Protein AF-A0A938CJQ9-F1 (afdb_monomer_lite)

pLDDT: mean 76.77, std 12.71, range [44.72, 97.25]

Secondary structure (DSSP, 8-state):
-HHHHHHHHHHHHHHHHHHHHHTT--PPP-------S-----PPPPTT--------------------HHHHHHHHHHHHHHHHHHHHHHHHHHHHHHHHHHHHHHHHHHS--SSHHHHHHHHHHHHHHTHHHHHHHIIIIISS-PPP------TTSPPPPP---

Radius of gyration: 36.02 Å; chains: 1; bounding box: 84×60×94 Å

Structure (mmCIF, N/CA/C/O backbone):
data_AF-A0A938CJQ9-F1
#
_entry.id   AF-A0A938CJQ9-F1
#
loop_
_atom_site.group_PDB
_atom_site.id
_atom_site.type_symbol
_atom_site.label_atom_id
_atom_site.label_alt_id
_atom_site.label_comp_id
_atom_site.label_asym_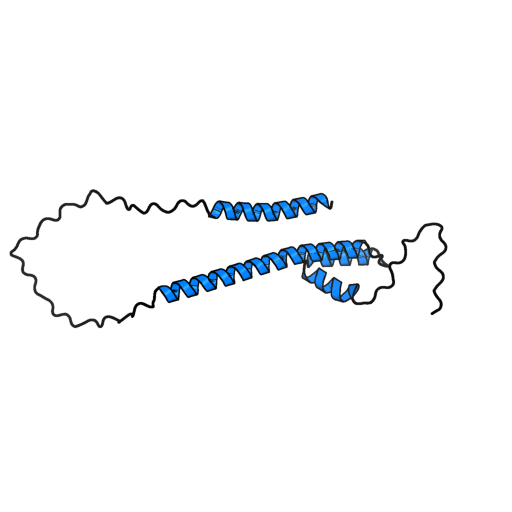id
_atom_site.label_entity_id
_atom_site.label_seq_id
_atom_site.pdbx_PDB_ins_code
_atom_site.Cartn_x
_atom_site.Cartn_y
_atom_site.Cartn_z
_atom_site.occupancy
_atom_site.B_iso_or_equiv
_atom_site.auth_seq_id
_atom_site.auth_comp_id
_atom_site.auth_asym_id
_atom_site.auth_atom_id
_atom_site.pdbx_PDB_model_num
ATOM 1 N N . MET A 1 1 ? -22.699 5.634 6.816 1.00 50.31 1 MET A N 1
ATOM 2 C CA . MET A 1 1 ? -21.242 5.925 6.745 1.00 50.31 1 MET A CA 1
ATOM 3 C C . MET A 1 1 ? -20.471 5.010 5.791 1.00 50.31 1 MET A C 1
ATOM 5 O O . MET A 1 1 ? -19.712 5.545 4.997 1.00 50.31 1 MET A O 1
ATOM 9 N N . ARG A 1 2 ? -20.685 3.683 5.780 1.00 44.72 2 ARG A N 1
ATOM 10 C CA . ARG A 1 2 ? -19.959 2.729 4.902 1.00 44.72 2 ARG A CA 1
ATOM 11 C C . ARG A 1 2 ? -19.982 3.081 3.404 1.00 44.72 2 ARG A C 1
ATOM 13 O O . ARG A 1 2 ? -18.953 3.041 2.748 1.00 44.72 2 ARG A O 1
ATOM 20 N N . GLN A 1 3 ? -21.125 3.542 2.898 1.00 55.69 3 GLN A N 1
ATOM 21 C CA . GLN A 1 3 ? -21.289 3.933 1.493 1.00 55.69 3 GLN A CA 1
ATOM 22 C C . GLN A 1 3 ? -20.440 5.153 1.091 1.00 55.69 3 GLN A C 1
ATOM 24 O O . GLN A 1 3 ? -19.931 5.212 -0.022 1.00 55.69 3 GLN A O 1
ATOM 29 N N . ARG A 1 4 ? -20.224 6.104 2.013 1.00 59.97 4 ARG A N 1
ATOM 30 C CA . ARG A 1 4 ? -19.395 7.295 1.758 1.00 59.97 4 ARG A CA 1
ATOM 31 C C . ARG A 1 4 ? -17.908 6.945 1.692 1.00 59.97 4 ARG A C 1
ATOM 33 O O . ARG A 1 4 ? -17.185 7.539 0.906 1.00 59.97 4 ARG A O 1
ATOM 40 N N . VAL A 1 5 ? -17.477 5.945 2.465 1.00 61.59 5 VAL A N 1
ATOM 41 C CA . VAL A 1 5 ? -16.093 5.447 2.453 1.00 61.59 5 VAL A CA 1
ATOM 42 C C . VAL A 1 5 ? -15.799 4.684 1.158 1.00 61.59 5 VAL A C 1
ATOM 44 O O . VAL A 1 5 ? -14.761 4.916 0.544 1.00 61.59 5 VAL A O 1
ATOM 47 N N . CYS A 1 6 ? -16.733 3.853 0.680 1.00 63.66 6 CYS A N 1
ATOM 48 C CA . CYS A 1 6 ? -16.592 3.174 -0.613 1.00 63.66 6 CYS A CA 1
ATOM 49 C C . CYS A 1 6 ? -16.570 4.155 -1.794 1.00 63.66 6 CYS A C 1
ATOM 51 O O . CYS A 1 6 ? -15.758 3.987 -2.698 1.00 63.66 6 CYS A O 1
ATOM 53 N N . LEU A 1 7 ? -17.404 5.201 -1.771 1.00 72.38 7 LEU A N 1
ATOM 54 C CA . LEU A 1 7 ? -17.410 6.228 -2.818 1.00 72.38 7 LEU A CA 1
ATOM 55 C C . LEU A 1 7 ? -16.106 7.031 -2.854 1.00 72.38 7 LEU A C 1
ATOM 57 O O . LEU A 1 7 ? -15.599 7.296 -3.937 1.00 72.38 7 LEU A O 1
ATOM 61 N N . PHE A 1 8 ? -15.528 7.365 -1.696 1.00 74.38 8 PHE A N 1
ATOM 62 C CA . PHE A 1 8 ? -14.239 8.060 -1.634 1.00 74.38 8 PHE A CA 1
ATOM 63 C C . PHE A 1 8 ? -13.077 7.196 -2.134 1.00 74.38 8 PHE A C 1
ATOM 65 O O . PHE A 1 8 ? -12.229 7.682 -2.879 1.00 74.38 8 PHE A O 1
ATOM 72 N N . ALA A 1 9 ? -13.049 5.912 -1.764 1.00 68.75 9 ALA A N 1
ATOM 73 C CA . ALA A 1 9 ? -12.037 4.982 -2.258 1.00 68.75 9 ALA A CA 1
ATOM 74 C C . ALA A 1 9 ? -12.154 4.777 -3.779 1.00 68.75 9 ALA A C 1
ATOM 76 O O . ALA A 1 9 ? -11.148 4.825 -4.482 1.00 68.75 9 ALA A O 1
ATOM 77 N N . ALA A 1 10 ? -13.379 4.630 -4.296 1.00 73.12 10 ALA A N 1
ATOM 78 C CA . ALA A 1 10 ? -13.628 4.525 -5.730 1.00 73.12 10 ALA A CA 1
ATOM 79 C C . ALA A 1 10 ? -13.231 5.809 -6.480 1.00 73.12 10 ALA A C 1
ATOM 81 O O . ALA A 1 10 ? -12.593 5.719 -7.524 1.00 73.12 10 ALA A O 1
ATOM 82 N N . LEU A 1 11 ? -13.529 6.992 -5.929 1.00 79.00 11 LEU A N 1
ATOM 83 C CA . LEU A 1 11 ? -13.137 8.284 -6.506 1.00 79.00 11 LEU A CA 1
ATOM 84 C C . LEU A 1 11 ? -11.619 8.460 -6.583 1.00 79.00 11 LEU A C 1
ATOM 86 O O . LEU A 1 11 ? -11.124 8.956 -7.588 1.00 79.00 11 LEU A O 1
ATOM 90 N N . LEU A 1 12 ? -10.877 8.031 -5.559 1.00 75.94 12 LEU A N 1
ATOM 91 C CA . LEU A 1 12 ? -9.413 8.112 -5.564 1.00 75.94 12 LEU A CA 1
ATOM 92 C C . LEU A 1 12 ? -8.785 7.168 -6.595 1.00 75.94 12 LEU A C 1
ATOM 94 O O . LEU A 1 12 ? -7.854 7.563 -7.295 1.00 75.94 12 LEU A O 1
ATOM 98 N N . VAL A 1 13 ? -9.321 5.952 -6.736 1.00 75.31 13 VAL A N 1
ATOM 99 C CA . VAL A 1 13 ? -8.888 5.009 -7.780 1.00 75.31 13 VAL A CA 1
ATOM 100 C C . VAL A 1 13 ? -9.208 5.565 -9.171 1.00 75.31 13 VAL A C 1
ATOM 102 O O . VAL A 1 13 ? -8.357 5.537 -10.056 1.00 75.31 13 VAL A O 1
ATOM 105 N N . TRP A 1 14 ? -10.399 6.137 -9.358 1.00 81.88 14 TRP A N 1
ATOM 106 C CA . TRP A 1 14 ? -10.821 6.688 -10.647 1.00 81.88 14 TRP A CA 1
ATOM 107 C C . TRP A 1 14 ? -10.039 7.955 -11.032 1.00 81.88 14 TRP A C 1
ATOM 109 O O . TRP A 1 14 ? -9.642 8.105 -12.185 1.00 81.88 14 TRP A O 1
ATOM 119 N N . ALA A 1 15 ? -9.727 8.826 -10.066 1.00 71.75 15 ALA A N 1
ATOM 120 C CA . ALA A 1 15 ? -8.888 10.005 -10.284 1.00 71.75 15 ALA A CA 1
ATOM 121 C C . ALA A 1 15 ? -7.454 9.629 -10.698 1.00 71.75 15 ALA A C 1
ATOM 123 O O . ALA A 1 15 ? -6.890 10.259 -11.592 1.00 71.75 15 ALA A O 1
ATOM 124 N N . GLY A 1 16 ? -6.883 8.568 -10.112 1.00 64.12 16 GLY A N 1
ATOM 125 C CA . GLY A 1 16 ? -5.571 8.050 -10.518 1.00 64.12 16 GLY A CA 1
ATOM 126 C C . GLY A 1 16 ? -5.548 7.521 -11.958 1.00 64.12 16 GLY A C 1
ATOM 127 O O . GLY A 1 16 ? -4.586 7.754 -12.692 1.00 64.12 16 GLY A O 1
ATOM 128 N N . VAL A 1 17 ? -6.632 6.870 -12.394 1.00 72.94 17 VAL A N 1
ATOM 129 C CA . VAL A 1 17 ? -6.786 6.383 -13.778 1.00 72.94 17 VAL A CA 1
ATOM 130 C C . VAL A 1 17 ? -6.965 7.544 -14.764 1.00 72.94 17 VAL A C 1
ATOM 132 O O . VAL A 1 17 ? -6.334 7.545 -15.821 1.00 72.94 17 VAL A O 1
ATOM 135 N N . ALA A 1 18 ? -7.757 8.561 -14.414 1.00 66.81 18 ALA A N 1
ATOM 136 C CA . ALA A 1 18 ? -7.997 9.719 -15.279 1.00 66.81 18 ALA A CA 1
ATOM 137 C C . ALA A 1 18 ? -6.721 10.545 -15.532 1.00 66.81 18 ALA A C 1
ATOM 139 O O . ALA A 1 18 ? -6.476 10.977 -16.658 1.00 66.81 18 ALA A O 1
ATOM 140 N N . VAL A 1 19 ? -5.868 10.705 -14.513 1.00 71.56 19 VAL A N 1
ATOM 141 C CA . VAL A 1 19 ? -4.571 11.390 -14.657 1.00 71.56 19 VAL A CA 1
ATOM 142 C C . VAL A 1 19 ? -3.617 10.604 -15.562 1.00 71.56 19 VAL A C 1
ATOM 144 O O . VAL A 1 19 ? -2.922 11.209 -16.375 1.00 71.56 19 VAL A O 1
ATOM 147 N N . SER A 1 20 ? -3.618 9.267 -15.491 1.00 68.00 20 SER A N 1
ATOM 148 C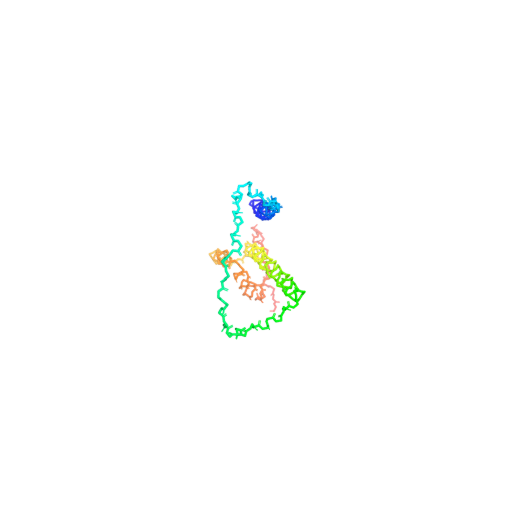 CA . SER A 1 20 ? -2.817 8.446 -16.412 1.00 68.00 20 SER A CA 1
ATOM 149 C C . SER A 1 20 ? -3.300 8.553 -17.856 1.00 68.00 20 SER A C 1
ATOM 151 O O . SER A 1 20 ? -2.473 8.597 -18.757 1.00 68.00 20 SER A O 1
ATOM 153 N N . ALA A 1 21 ? -4.611 8.637 -18.099 1.00 66.94 21 ALA A N 1
ATOM 154 C CA . ALA A 1 21 ? -5.152 8.770 -19.453 1.00 66.94 21 ALA A CA 1
ATOM 155 C C . ALA A 1 21 ? -4.767 10.106 -20.118 1.00 66.94 21 ALA A C 1
ATOM 157 O O . ALA A 1 21 ? -4.470 10.131 -21.310 1.00 66.94 21 ALA A O 1
ATOM 158 N N . ALA A 1 22 ? -4.696 11.196 -19.346 1.00 65.38 22 ALA A N 1
ATOM 159 C CA . ALA A 1 22 ? -4.286 12.509 -19.849 1.00 65.38 22 ALA A CA 1
ATOM 160 C C . ALA A 1 22 ? -2.794 12.583 -20.234 1.00 65.38 22 ALA A C 1
ATOM 162 O O . ALA A 1 22 ? -2.403 13.435 -21.028 1.00 65.38 22 ALA A O 1
ATOM 163 N N . ALA A 1 23 ? -1.954 11.684 -19.710 1.00 64.44 23 ALA A N 1
ATOM 164 C CA . ALA A 1 23 ? -0.531 11.644 -20.044 1.00 64.44 23 ALA A CA 1
ATOM 165 C C . ALA A 1 23 ? -0.249 11.060 -21.445 1.00 64.44 23 ALA A C 1
ATO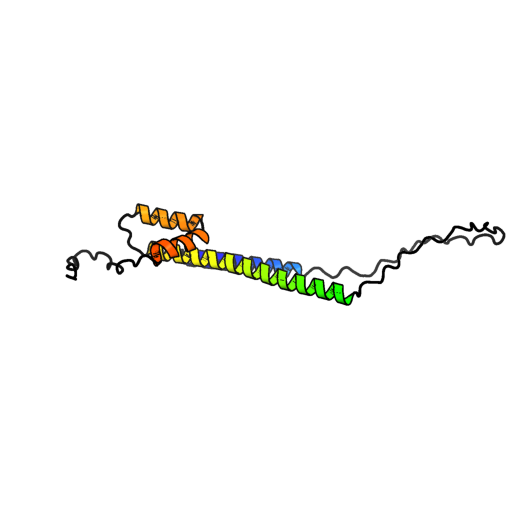M 167 O O . ALA A 1 23 ? 0.825 11.294 -21.992 1.00 64.44 23 ALA A O 1
ATOM 168 N N . TRP A 1 24 ? -1.204 10.342 -22.051 1.00 67.88 24 TRP A N 1
ATOM 169 C CA . TRP A 1 24 ? -1.035 9.707 -23.368 1.00 67.88 24 TRP A CA 1
ATOM 170 C C . TRP A 1 24 ? -1.537 10.550 -24.546 1.00 67.88 24 TRP A C 1
ATOM 172 O O . TRP A 1 24 ? -1.387 10.136 -25.691 1.00 67.88 24 TRP A O 1
ATOM 182 N N . THR A 1 25 ? -2.114 11.729 -24.300 1.00 73.88 25 THR A N 1
ATOM 183 C CA . THR A 1 25 ? -2.607 12.621 -25.365 1.00 73.88 25 THR A CA 1
ATOM 184 C C . THR A 1 25 ? -1.590 13.673 -25.801 1.00 73.88 25 THR A C 1
ATOM 186 O O . THR A 1 25 ? -1.970 14.632 -26.467 1.00 73.88 25 THR A O 1
ATOM 189 N N . GLN A 1 26 ? -0.308 13.543 -25.440 1.00 68.50 26 GLN A N 1
ATOM 190 C CA . GLN A 1 26 ? 0.712 14.377 -26.075 1.00 68.50 26 GLN A CA 1
ATOM 191 C C . GLN A 1 26 ? 0.842 13.960 -27.539 1.00 68.50 26 GLN A C 1
ATOM 193 O O . GLN A 1 26 ? 1.327 12.870 -27.843 1.00 68.50 26 GLN A O 1
ATOM 198 N N . GLU A 1 27 ? 0.375 14.828 -28.439 1.00 73.25 27 GLU A N 1
ATOM 199 C CA . GLU A 1 27 ? 0.630 14.683 -29.866 1.00 73.25 27 GLU A CA 1
ATOM 200 C C . GLU A 1 27 ? 2.145 14.583 -30.096 1.00 73.25 27 GLU A C 1
ATOM 202 O O . GLU A 1 27 ? 2.915 15.328 -29.474 1.00 73.25 27 GLU A O 1
ATOM 207 N N . PRO A 1 28 ? 2.595 13.643 -30.944 1.00 78.81 28 PRO A N 1
ATOM 208 C CA . PRO A 1 28 ? 4.008 13.495 -31.241 1.00 78.81 28 PRO A CA 1
ATOM 209 C C . PRO A 1 28 ? 4.546 14.825 -31.793 1.00 78.81 28 PRO A C 1
ATOM 211 O O . PRO A 1 28 ? 3.897 15.425 -32.653 1.00 78.81 28 PRO A O 1
ATOM 214 N N . PRO A 1 29 ? 5.706 15.307 -31.309 1.00 74.94 29 PRO A N 1
ATOM 215 C CA . PRO A 1 29 ? 6.286 16.553 -31.789 1.00 74.94 29 PRO A CA 1
ATOM 216 C C . PRO A 1 29 ? 6.501 16.463 -33.303 1.00 74.94 29 PRO A C 1
ATOM 218 O O . PRO A 1 29 ? 7.149 15.529 -33.777 1.00 74.94 29 PRO A O 1
ATOM 221 N N . ASP A 1 30 ? 5.925 17.417 -34.040 1.00 79.31 30 ASP A N 1
ATOM 222 C CA . ASP A 1 30 ? 5.997 17.499 -35.501 1.00 79.31 30 ASP A CA 1
ATOM 223 C C . ASP A 1 30 ? 7.471 17.448 -35.949 1.00 79.31 30 ASP A C 1
ATOM 225 O O . ASP A 1 30 ? 8.245 18.359 -35.628 1.00 79.31 30 ASP A O 1
ATOM 229 N N . PRO A 1 31 ? 7.898 16.383 -36.655 1.00 77.88 31 PRO A N 1
ATOM 230 C CA . PRO A 1 31 ? 9.295 16.172 -37.002 1.00 77.88 31 PRO A CA 1
ATOM 231 C C . PRO A 1 31 ? 9.745 17.014 -38.198 1.00 77.88 31 PRO A C 1
ATOM 233 O O . PRO A 1 31 ? 10.831 16.761 -38.717 1.00 77.88 31 PRO A O 1
ATOM 236 N N . THR A 1 32 ? 8.951 17.979 -38.673 1.00 75.38 32 THR A N 1
ATOM 237 C CA . THR A 1 32 ? 9.345 18.833 -39.798 1.00 75.38 32 THR A CA 1
ATOM 238 C C . THR A 1 32 ? 9.944 20.161 -39.317 1.00 75.38 32 THR A C 1
ATOM 240 O O . THR A 1 32 ? 9.231 21.146 -39.113 1.00 75.38 32 THR A O 1
ATOM 243 N N . PRO A 1 33 ? 11.283 20.258 -39.155 1.00 70.06 33 PRO A N 1
ATOM 244 C CA . PRO A 1 33 ? 11.932 21.552 -39.046 1.00 70.06 33 PRO A CA 1
ATOM 245 C C . PRO A 1 33 ? 11.662 22.307 -40.346 1.00 70.06 33 PRO A C 1
ATOM 247 O O . PRO A 1 33 ? 12.147 21.935 -41.416 1.00 70.06 33 PRO A O 1
ATOM 250 N N . LYS A 1 34 ? 10.843 23.357 -40.257 1.00 71.94 34 LYS A N 1
ATOM 251 C CA . LYS A 1 34 ? 10.596 24.279 -41.366 1.00 71.94 34 LYS A CA 1
ATOM 252 C C . LYS A 1 34 ? 11.952 24.782 -41.850 1.00 71.94 34 LYS A C 1
ATOM 254 O O . LYS A 1 34 ? 12.641 25.495 -41.123 1.00 71.94 34 LYS A O 1
ATOM 259 N N . ALA A 1 35 ? 12.345 24.354 -43.048 1.00 69.12 35 ALA A N 1
ATOM 260 C CA . ALA A 1 35 ? 13.595 24.759 -43.666 1.00 69.12 35 ALA A CA 1
ATOM 261 C C . ALA A 1 35 ? 13.652 26.299 -43.693 1.00 69.12 35 ALA A C 1
ATOM 263 O O . ALA A 1 35 ? 12.722 26.917 -44.224 1.00 69.12 35 ALA A O 1
ATOM 264 N N . PRO A 1 36 ? 14.687 26.932 -43.108 1.00 66.00 36 PRO A N 1
ATOM 265 C CA . PRO A 1 36 ? 14.851 28.377 -43.168 1.00 66.00 36 PRO A CA 1
ATOM 266 C C . PRO A 1 36 ? 14.964 28.794 -44.636 1.00 66.00 36 PRO A C 1
ATOM 268 O O . PRO A 1 36 ? 15.911 28.409 -45.320 1.00 66.00 36 PRO A O 1
ATOM 271 N N . LYS A 1 37 ? 13.965 29.531 -45.131 1.00 67.31 37 LYS A N 1
ATOM 272 C CA . LYS A 1 37 ? 13.834 29.898 -46.550 1.00 67.31 37 LYS A CA 1
ATOM 273 C C . LYS A 1 37 ? 14.825 30.988 -46.990 1.00 67.31 37 LYS A C 1
ATOM 275 O O . LYS A 1 37 ? 14.975 31.218 -48.182 1.00 67.31 37 LYS A O 1
ATOM 280 N N . ASP A 1 38 ? 15.563 31.571 -46.048 1.00 66.19 38 ASP A N 1
ATOM 281 C CA . ASP A 1 38 ? 16.390 32.755 -46.271 1.00 66.19 38 ASP A CA 1
ATOM 282 C C . ASP A 1 38 ? 17.865 32.474 -45.947 1.00 66.19 38 ASP A C 1
ATOM 284 O O . ASP A 1 38 ? 18.457 33.109 -45.075 1.00 66.19 38 ASP A O 1
ATOM 288 N N . ARG A 1 39 ? 18.485 31.492 -46.619 1.00 61.50 39 ARG A N 1
ATOM 289 C CA . ARG A 1 39 ? 19.955 31.448 -46.660 1.00 61.50 39 ARG A CA 1
ATOM 290 C C . ARG A 1 39 ? 20.425 32.484 -47.684 1.00 61.50 39 ARG A C 1
ATOM 292 O O . ARG A 1 39 ? 20.153 32.281 -48.868 1.00 61.50 39 ARG A O 1
ATOM 299 N N . PRO A 1 40 ? 21.099 33.573 -47.269 1.00 64.19 40 PRO A N 1
ATOM 300 C CA . PRO A 1 40 ? 21.741 34.470 -48.214 1.00 64.19 40 PRO A CA 1
ATOM 301 C C . PRO A 1 40 ? 22.759 33.676 -49.035 1.00 64.19 40 PRO A C 1
ATOM 303 O O . PRO A 1 40 ? 23.490 32.835 -48.503 1.00 64.19 40 PRO A O 1
ATOM 306 N N . LEU A 1 41 ? 22.718 33.915 -50.343 1.00 66.12 41 LEU A N 1
ATOM 307 C CA . LEU A 1 41 ? 23.635 33.380 -51.336 1.00 66.12 41 LEU A CA 1
ATOM 308 C C . LEU A 1 41 ? 25.062 33.694 -50.864 1.00 66.12 41 LEU A C 1
ATOM 310 O O . LEU A 1 41 ? 25.405 34.857 -50.681 1.00 66.12 41 LEU A O 1
ATOM 314 N N . ILE A 1 42 ? 25.843 32.658 -50.565 1.00 67.94 42 ILE A N 1
ATOM 315 C CA . ILE A 1 42 ? 27.263 32.808 -50.250 1.00 67.94 42 ILE A CA 1
ATOM 316 C C . ILE A 1 42 ? 27.937 33.152 -51.575 1.00 67.94 42 ILE A C 1
ATOM 318 O O . ILE A 1 42 ? 27.902 32.335 -52.494 1.00 67.94 42 ILE A O 1
ATOM 322 N N . ASP A 1 43 ? 28.483 34.362 -51.669 1.00 65.19 43 ASP A N 1
ATOM 323 C CA . ASP A 1 43 ? 29.328 34.782 -52.782 1.00 65.19 43 ASP A CA 1
ATOM 324 C C . ASP A 1 43 ? 30.501 33.799 -52.917 1.00 65.19 43 ASP A C 1
ATOM 326 O O . ASP A 1 43 ? 31.176 33.474 -51.934 1.00 65.19 43 ASP A O 1
ATOM 330 N N . GLU A 1 44 ? 30.692 33.266 -54.125 1.00 67.62 44 GLU A N 1
ATOM 331 C CA . GLU A 1 44 ? 31.797 32.361 -54.432 1.00 67.62 44 GLU A CA 1
ATOM 332 C C . GLU A 1 44 ? 33.138 33.073 -54.175 1.00 67.62 44 GLU A C 1
ATOM 334 O O . GLU A 1 44 ? 33.328 34.199 -54.640 1.00 67.62 44 GLU A O 1
ATOM 339 N N . PRO A 1 45 ? 34.068 32.452 -53.428 1.00 63.47 45 PRO A N 1
ATOM 340 C CA . PRO A 1 45 ? 35.367 33.047 -53.154 1.00 63.47 45 PRO A CA 1
ATOM 341 C C . PRO A 1 45 ? 36.241 33.093 -54.416 1.00 63.47 45 PRO A C 1
ATOM 343 O O . PRO A 1 45 ? 36.327 32.127 -55.173 1.00 63.47 45 PRO A O 1
ATOM 346 N N . ASP A 1 46 ? 36.889 34.242 -54.593 1.00 67.81 46 ASP A N 1
ATOM 347 C CA . ASP A 1 46 ? 37.807 34.607 -55.676 1.00 67.81 46 ASP A CA 1
ATOM 348 C C . ASP A 1 46 ? 38.967 33.582 -55.801 1.00 67.81 46 ASP A C 1
ATOM 350 O O . ASP A 1 46 ? 39.599 33.261 -54.788 1.00 67.81 46 ASP A O 1
ATOM 354 N N . PRO A 1 47 ? 39.265 33.027 -56.997 1.00 67.88 47 PRO A N 1
ATOM 355 C CA . PRO A 1 47 ? 40.199 31.904 -57.182 1.00 67.88 47 PRO A CA 1
ATOM 356 C C . PRO A 1 47 ? 41.691 32.166 -56.891 1.00 67.88 47 PRO A C 1
ATOM 358 O O . PRO A 1 47 ? 42.490 31.238 -57.036 1.00 67.88 47 PRO A O 1
ATOM 361 N N . ASP A 1 48 ? 42.087 33.361 -56.450 1.00 66.44 48 ASP A N 1
ATOM 362 C CA . ASP A 1 48 ? 43.505 33.738 -56.335 1.00 66.44 48 ASP A CA 1
ATOM 363 C C . ASP A 1 48 ? 44.058 33.753 -54.895 1.00 66.44 48 ASP A C 1
ATOM 365 O O . ASP A 1 48 ? 45.263 33.935 -54.690 1.00 66.44 48 ASP A O 1
ATOM 369 N N . GLU A 1 49 ? 43.230 33.506 -53.876 1.00 61.91 49 GLU A N 1
ATOM 370 C CA . GLU A 1 49 ? 43.683 33.485 -52.481 1.00 61.91 49 GLU A CA 1
ATOM 371 C C . GLU A 1 49 ? 43.996 32.054 -52.022 1.00 61.91 49 GLU A C 1
ATOM 373 O O . GLU A 1 49 ? 43.138 31.318 -51.544 1.00 61.91 49 GLU A O 1
ATOM 378 N N . ALA A 1 50 ? 45.255 31.636 -52.188 1.00 67.44 50 ALA A N 1
ATOM 379 C CA . ALA A 1 50 ? 45.765 30.367 -51.673 1.00 67.44 50 ALA A CA 1
ATOM 380 C C . ALA A 1 50 ? 46.092 30.487 -50.168 1.00 67.44 50 ALA A C 1
ATOM 382 O O . ALA A 1 50 ? 47.077 31.147 -49.813 1.00 67.44 50 ALA A O 1
ATOM 383 N N . PRO A 1 51 ? 45.336 29.846 -49.253 1.00 59.19 51 PRO A N 1
ATOM 384 C CA . PRO A 1 51 ? 45.626 29.942 -47.832 1.00 59.19 51 PRO A CA 1
ATOM 385 C C . PRO A 1 51 ? 46.800 29.032 -47.451 1.00 59.19 51 PRO A C 1
ATOM 387 O O . PRO A 1 51 ? 46.824 27.832 -47.734 1.00 59.19 51 PRO A O 1
ATOM 390 N N . ALA A 1 52 ? 47.777 29.623 -46.765 1.00 61.91 52 ALA A N 1
ATOM 391 C CA . ALA A 1 52 ? 48.896 28.926 -46.152 1.00 61.91 52 ALA A CA 1
ATOM 392 C C . ALA A 1 52 ? 48.394 27.834 -45.196 1.00 61.91 52 ALA A C 1
ATOM 394 O O . ALA A 1 52 ? 47.607 28.099 -44.290 1.00 61.91 52 ALA A O 1
ATOM 395 N N . VAL A 1 53 ? 48.867 26.605 -45.402 1.00 59.91 53 VAL A N 1
ATOM 396 C CA . VAL A 1 53 ? 48.465 25.415 -44.647 1.00 59.91 53 VAL A CA 1
ATOM 397 C C . VAL A 1 53 ? 49.227 25.371 -43.313 1.00 59.91 53 VAL A C 1
ATOM 399 O O . VAL A 1 53 ? 50.449 25.208 -43.330 1.00 59.91 53 VAL A O 1
ATOM 402 N N . PRO A 1 54 ? 48.571 25.492 -42.142 1.00 61.72 54 PRO A N 1
ATOM 403 C CA . PRO A 1 54 ? 49.234 25.262 -40.869 1.00 61.72 54 PRO A CA 1
ATOM 404 C C . PRO A 1 54 ? 49.314 23.756 -40.585 1.00 61.72 54 PRO A C 1
ATOM 406 O O . PRO A 1 54 ? 48.308 23.086 -40.349 1.00 61.72 54 PRO A O 1
ATOM 409 N N . SER A 1 55 ? 50.539 23.230 -40.575 1.00 60.09 55 SER A N 1
ATOM 410 C CA . SER A 1 55 ? 50.885 21.871 -40.142 1.00 60.09 55 SER A CA 1
ATOM 411 C C . SER A 1 55 ? 50.697 21.719 -38.627 1.00 60.09 55 SER A C 1
ATOM 413 O O . SER A 1 55 ? 51.651 21.780 -37.853 1.00 60.09 55 SER A O 1
ATOM 415 N N . GLY A 1 56 ? 49.444 21.566 -38.197 1.00 54.53 56 GLY A N 1
ATOM 416 C CA . GLY A 1 56 ? 49.055 21.308 -36.812 1.00 54.53 56 GLY A CA 1
ATOM 417 C C . GLY A 1 56 ? 49.008 19.812 -36.511 1.00 54.53 56 GLY A C 1
ATOM 418 O O . GLY A 1 56 ? 48.172 19.083 -37.036 1.00 54.53 56 GLY A O 1
ATOM 419 N N . SER A 1 57 ? 49.922 19.370 -35.653 1.00 56.59 57 SER A N 1
ATOM 420 C CA . SER A 1 57 ? 50.082 18.013 -35.134 1.00 56.59 57 SER A CA 1
ATOM 421 C C . SER A 1 57 ? 48.790 17.405 -34.572 1.00 56.59 57 SER A C 1
ATOM 423 O O . SER A 1 57 ? 48.204 17.932 -33.629 1.00 56.59 57 SER A O 1
ATOM 425 N N . THR A 1 58 ? 48.424 16.254 -35.139 1.00 55.09 58 THR A N 1
ATOM 426 C CA . THR A 1 58 ? 47.637 15.140 -34.581 1.00 55.09 58 THR A CA 1
ATOM 427 C C . THR A 1 58 ? 47.150 15.307 -33.138 1.00 55.09 58 THR A C 1
ATOM 429 O O . THR A 1 58 ? 47.810 14.902 -32.179 1.00 55.09 58 THR A O 1
ATOM 432 N N . SER A 1 59 ? 45.930 15.821 -33.004 1.00 54.00 59 SER A N 1
ATOM 433 C CA . SER A 1 59 ? 45.067 15.588 -31.854 1.00 54.00 59 SER A CA 1
ATOM 434 C C . SER A 1 59 ? 44.670 14.107 -31.830 1.00 54.00 59 SER A C 1
ATOM 436 O O . SER A 1 59 ? 44.000 13.599 -32.731 1.00 54.00 59 SER A O 1
ATOM 438 N N . GLY A 1 60 ? 45.123 13.383 -30.805 1.00 54.97 60 GLY A N 1
ATOM 439 C CA . GLY A 1 60 ? 44.689 12.014 -30.545 1.00 54.97 60 GLY A CA 1
ATOM 440 C C . GLY A 1 60 ? 43.180 11.990 -30.338 1.00 54.97 60 GLY A C 1
ATOM 441 O O . GLY A 1 60 ? 42.684 12.414 -29.297 1.00 54.97 60 GLY A O 1
ATOM 442 N N . SER A 1 61 ? 42.450 11.530 -31.351 1.00 58.16 61 SER A N 1
ATOM 443 C CA . SER A 1 61 ? 41.012 11.324 -31.251 1.00 58.16 61 SER A CA 1
ATOM 444 C C . SER A 1 61 ? 40.762 10.192 -30.256 1.00 58.16 61 SER A C 1
ATOM 446 O O . SER A 1 61 ? 41.262 9.086 -30.480 1.00 58.16 61 SER A O 1
ATOM 448 N N . PRO A 1 62 ? 40.037 10.433 -29.151 1.00 60.62 62 PRO A N 1
ATOM 449 C CA . PRO A 1 62 ? 39.660 9.359 -28.253 1.00 60.62 62 PRO A CA 1
ATOM 450 C C . PRO A 1 62 ? 38.793 8.383 -29.047 1.00 60.62 62 PRO A C 1
ATOM 452 O O . PRO A 1 62 ? 37.727 8.745 -29.542 1.00 60.62 62 PRO A O 1
ATOM 455 N N . SER A 1 63 ? 39.267 7.150 -29.200 1.00 59.22 63 SER A N 1
ATOM 456 C CA . SER A 1 63 ? 38.504 6.040 -29.757 1.00 59.22 63 SER A CA 1
ATOM 457 C C . SER A 1 63 ? 37.389 5.663 -28.779 1.00 59.22 63 SER A C 1
ATOM 459 O O . SER A 1 63 ? 37.476 4.689 -28.033 1.00 59.22 63 SER A O 1
ATOM 461 N N . SER A 1 64 ? 36.324 6.463 -28.746 1.00 66.31 64 SER A N 1
ATOM 462 C CA . SER A 1 64 ? 35.072 6.100 -28.097 1.00 66.31 64 SER A CA 1
ATOM 463 C C . SER A 1 64 ? 34.406 5.019 -28.940 1.00 66.31 64 SER A C 1
ATOM 465 O O . SER A 1 64 ? 33.607 5.290 -29.833 1.00 66.31 64 SER A O 1
ATOM 467 N N . SER A 1 65 ? 34.766 3.763 -28.677 1.00 71.38 65 SER A N 1
ATOM 468 C CA . SER A 1 65 ? 34.023 2.617 -29.190 1.00 71.38 65 SER A CA 1
ATOM 469 C C . SER A 1 65 ? 32.544 2.845 -28.862 1.00 71.38 65 SER A C 1
ATOM 471 O O . SER A 1 65 ? 32.221 2.962 -27.674 1.00 71.38 65 SER A O 1
ATOM 473 N N . PRO A 1 66 ? 31.647 2.970 -29.860 1.00 74.00 66 PRO A N 1
ATOM 474 C CA . PRO A 1 66 ? 30.236 3.188 -29.594 1.00 74.00 66 PRO A CA 1
ATOM 475 C C . PRO A 1 66 ? 29.750 1.990 -28.790 1.00 74.00 66 PRO A C 1
ATOM 477 O O . PRO A 1 66 ? 29.744 0.857 -29.274 1.00 74.00 66 PRO A O 1
ATOM 480 N N . MET A 1 67 ? 29.413 2.231 -27.524 1.00 73.31 67 MET A N 1
ATOM 481 C CA . MET A 1 67 ? 28.801 1.208 -26.692 1.00 73.31 67 MET A CA 1
ATOM 482 C C . MET A 1 67 ? 27.565 0.711 -27.456 1.00 73.31 67 MET A C 1
ATOM 484 O O . MET A 1 67 ? 26.802 1.549 -27.949 1.00 73.31 67 MET A O 1
ATOM 488 N N . PRO A 1 68 ? 27.379 -0.610 -27.630 1.00 83.12 68 PRO A N 1
ATOM 489 C CA . PRO A 1 68 ? 26.309 -1.130 -28.467 1.00 83.12 68 PRO A CA 1
ATOM 490 C C . PRO A 1 68 ? 24.977 -0.588 -27.954 1.00 83.12 68 PRO A C 1
ATOM 492 O O . PRO A 1 68 ? 24.575 -0.867 -26.826 1.00 83.12 68 PRO A O 1
ATOM 495 N N . THR A 1 69 ? 24.289 0.199 -28.778 1.00 85.56 69 THR A N 1
ATOM 496 C CA . THR A 1 69 ? 23.029 0.886 -28.450 1.00 85.56 69 THR A CA 1
ATOM 497 C C . THR A 1 69 ? 21.959 -0.080 -27.933 1.00 85.56 69 THR A C 1
ATOM 499 O O . THR A 1 69 ? 21.134 0.289 -27.098 1.00 85.56 69 THR A O 1
ATOM 502 N N . ALA A 1 70 ? 22.028 -1.347 -28.354 1.00 82.06 70 ALA A N 1
ATOM 503 C CA . ALA A 1 70 ? 21.196 -2.435 -27.851 1.00 82.06 70 ALA A CA 1
ATOM 504 C C . ALA A 1 70 ? 21.371 -2.692 -26.339 1.00 82.06 70 ALA A C 1
ATOM 506 O O . ALA A 1 70 ? 20.389 -2.959 -25.648 1.00 82.06 70 ALA A O 1
ATOM 507 N N . ALA A 1 71 ? 22.591 -2.569 -25.804 1.00 86.25 71 ALA A N 1
ATOM 508 C CA . ALA A 1 71 ? 22.852 -2.755 -24.377 1.00 86.25 71 ALA A CA 1
ATOM 509 C C . ALA A 1 71 ? 22.212 -1.638 -23.538 1.00 86.25 71 ALA A C 1
ATOM 511 O O . ALA A 1 71 ? 21.597 -1.918 -22.510 1.00 86.25 71 ALA A O 1
ATOM 512 N N . ILE A 1 72 ? 22.281 -0.388 -24.008 1.00 87.62 72 ILE A N 1
ATOM 513 C CA . ILE A 1 72 ? 21.678 0.765 -23.322 1.00 87.62 72 ILE A CA 1
ATOM 514 C C . ILE A 1 72 ? 20.149 0.631 -23.301 1.00 87.62 72 ILE A C 1
ATOM 516 O O . ILE A 1 72 ? 19.533 0.794 -22.248 1.00 87.62 72 ILE A O 1
ATOM 520 N N . ALA A 1 73 ? 19.531 0.262 -24.428 1.00 89.06 73 ALA A N 1
ATOM 521 C CA . ALA A 1 73 ? 18.083 0.057 -24.502 1.00 89.06 73 ALA A CA 1
ATOM 522 C C . ALA A 1 73 ? 17.601 -1.063 -23.557 1.00 89.06 73 ALA A C 1
ATOM 524 O O . ALA A 1 73 ? 16.597 -0.900 -22.860 1.00 89.06 73 ALA A O 1
ATOM 525 N N . GLY A 1 74 ? 18.350 -2.170 -23.475 1.00 92.62 74 GLY A N 1
ATOM 526 C CA . GLY A 1 74 ? 18.048 -3.272 -22.559 1.00 92.62 74 GLY A CA 1
ATOM 527 C C . GLY A 1 74 ? 18.095 -2.851 -21.087 1.00 92.62 74 GLY A C 1
ATOM 528 O O . GLY A 1 74 ? 17.164 -3.143 -20.334 1.00 92.62 74 GLY A O 1
ATOM 529 N N . MET A 1 75 ? 19.131 -2.108 -20.683 1.00 93.19 75 MET A N 1
ATOM 530 C CA . MET A 1 75 ? 19.264 -1.613 -19.305 1.00 93.19 75 MET A CA 1
ATOM 531 C C . MET A 1 75 ? 18.117 -0.672 -18.919 1.00 93.19 75 MET A C 1
ATOM 533 O O . MET A 1 75 ? 17.559 -0.799 -17.827 1.00 93.19 75 MET A O 1
ATOM 537 N N . MET A 1 76 ? 17.717 0.220 -19.830 1.00 92.06 76 MET A N 1
ATOM 538 C CA . MET A 1 76 ? 16.595 1.133 -19.594 1.00 92.06 76 MET A CA 1
ATOM 539 C C . MET A 1 76 ? 15.274 0.373 -19.450 1.00 92.06 76 MET A C 1
ATOM 541 O O . MET A 1 76 ? 14.514 0.641 -18.521 1.00 92.06 76 MET A O 1
ATOM 545 N N . SER A 1 77 ? 15.019 -0.629 -20.298 1.00 94.38 77 SER A N 1
ATOM 546 C CA . SER A 1 77 ? 13.803 -1.447 -20.199 1.00 94.38 77 SER A CA 1
ATOM 547 C C . SER A 1 77 ? 13.690 -2.158 -18.849 1.00 94.38 77 SER A C 1
ATOM 549 O O . SER A 1 77 ? 12.618 -2.155 -18.243 1.00 94.38 77 SER A O 1
ATOM 551 N N . VAL A 1 78 ? 14.777 -2.764 -18.362 1.00 95.88 78 VAL A N 1
ATOM 552 C CA . VAL A 1 78 ? 14.775 -3.455 -17.062 1.00 95.88 78 VAL A CA 1
ATOM 553 C C . VAL A 1 78 ? 14.509 -2.466 -15.930 1.00 95.88 78 VAL A C 1
ATOM 555 O O . VAL A 1 78 ? 13.694 -2.749 -15.051 1.00 95.88 78 VAL A O 1
ATOM 558 N N . PHE A 1 79 ? 15.135 -1.288 -15.977 1.00 95.75 79 PHE A N 1
ATOM 559 C CA . PHE A 1 79 ? 14.913 -0.238 -14.987 1.00 95.75 79 PHE A CA 1
ATOM 560 C C . PHE A 1 79 ? 13.439 0.183 -14.916 1.00 95.75 79 PHE A C 1
ATOM 562 O O . PHE A 1 79 ? 12.877 0.239 -13.822 1.00 95.75 79 PHE A O 1
ATOM 569 N N . PHE A 1 80 ? 12.786 0.399 -16.062 1.00 95.69 80 PHE A N 1
ATOM 570 C CA . PHE A 1 80 ? 11.362 0.743 -16.100 1.00 95.69 80 PHE A CA 1
ATOM 571 C C . PHE A 1 80 ? 10.484 -0.350 -15.488 1.00 95.69 80 PHE A C 1
ATOM 573 O O . PHE A 1 80 ? 9.623 -0.045 -14.665 1.00 95.69 80 PHE A O 1
ATOM 580 N N . VAL A 1 81 ? 10.712 -1.620 -15.832 1.00 96.94 81 VAL A N 1
ATOM 581 C CA . VAL A 1 81 ? 9.922 -2.734 -15.280 1.00 96.94 81 VAL A CA 1
ATOM 582 C C . VAL A 1 81 ? 10.066 -2.808 -13.759 1.00 96.94 81 VAL A C 1
ATOM 584 O O . VAL A 1 81 ? 9.061 -2.880 -13.049 1.00 96.94 81 VAL A O 1
ATOM 587 N N . VAL A 1 82 ? 11.295 -2.731 -13.243 1.00 96.94 82 VAL A N 1
ATOM 588 C CA . VAL A 1 82 ? 11.554 -2.741 -11.794 1.00 96.94 82 VAL A CA 1
ATOM 589 C C . VAL A 1 82 ? 10.905 -1.535 -11.113 1.00 96.94 82 VAL A C 1
ATOM 591 O O . VAL A 1 82 ? 10.277 -1.690 -10.064 1.00 96.94 82 VAL A O 1
ATOM 594 N N . TYR A 1 83 ? 10.992 -0.353 -11.723 1.00 95.81 83 TYR A N 1
ATOM 595 C CA . TYR A 1 83 ? 10.363 0.863 -11.218 1.00 95.81 83 TYR A CA 1
ATOM 596 C C . TYR A 1 83 ? 8.835 0.729 -11.130 1.00 95.81 83 TYR A C 1
ATOM 598 O O . TYR A 1 83 ? 8.254 1.025 -10.086 1.00 95.81 83 TYR A O 1
ATOM 606 N N . PHE A 1 84 ? 8.174 0.216 -12.171 1.00 95.75 84 PHE A N 1
ATOM 607 C CA . PHE A 1 84 ? 6.722 0.013 -12.150 1.00 95.75 84 PHE A CA 1
ATOM 608 C C . PHE A 1 84 ? 6.287 -1.034 -11.124 1.00 95.75 84 PHE A C 1
ATOM 610 O O . PHE A 1 84 ? 5.292 -0.820 -10.431 1.00 95.75 84 PHE A O 1
ATOM 617 N N . ILE A 1 85 ? 7.038 -2.130 -10.972 1.00 97.25 85 ILE A N 1
ATOM 618 C CA . ILE A 1 85 ? 6.780 -3.127 -9.922 1.00 97.25 85 ILE A CA 1
ATOM 619 C C . ILE A 1 85 ? 6.900 -2.480 -8.539 1.00 97.25 85 ILE A C 1
ATOM 621 O O . ILE A 1 85 ? 6.032 -2.678 -7.689 1.00 97.25 85 ILE A O 1
ATOM 625 N N . PHE A 1 86 ? 7.941 -1.675 -8.318 1.00 95.94 86 PHE A N 1
ATOM 626 C CA . PHE A 1 86 ? 8.153 -0.968 -7.058 1.00 95.94 86 PHE A CA 1
ATOM 627 C C . PHE A 1 86 ? 7.005 0.000 -6.738 1.00 95.94 86 PHE A C 1
ATOM 629 O O . PHE A 1 86 ? 6.457 -0.034 -5.633 1.00 95.94 86 PHE A O 1
ATOM 636 N N . ILE A 1 87 ? 6.590 0.818 -7.710 1.00 95.50 87 ILE A N 1
ATOM 637 C CA . ILE A 1 87 ? 5.452 1.733 -7.554 1.00 95.50 87 ILE A CA 1
ATOM 638 C C . ILE A 1 87 ? 4.158 0.954 -7.298 1.00 95.50 87 ILE A C 1
ATOM 640 O O . ILE A 1 87 ? 3.416 1.288 -6.373 1.00 95.50 87 ILE A O 1
ATOM 644 N N . GLY A 1 88 ? 3.905 -0.118 -8.051 1.00 93.56 88 GLY A N 1
ATOM 645 C CA . GLY A 1 88 ? 2.739 -0.980 -7.854 1.00 93.56 88 GLY A CA 1
ATOM 646 C C . GLY A 1 88 ? 2.694 -1.586 -6.450 1.00 93.56 88 GLY A C 1
ATOM 647 O O . GLY A 1 88 ? 1.647 -1.573 -5.803 1.00 93.56 88 GLY A O 1
ATOM 648 N N . LEU A 1 89 ? 3.838 -2.041 -5.936 1.00 94.88 89 LEU A N 1
ATOM 649 C CA . LEU A 1 89 ? 3.964 -2.579 -4.584 1.00 94.88 89 LEU A CA 1
ATOM 650 C C . LEU A 1 89 ? 3.723 -1.505 -3.512 1.00 94.88 89 LEU A C 1
ATOM 652 O O . LEU A 1 89 ? 3.006 -1.762 -2.545 1.00 94.88 89 LEU A O 1
ATOM 656 N N . MET A 1 90 ? 4.242 -0.289 -3.698 1.00 92.56 90 MET A N 1
ATOM 657 C CA . MET A 1 90 ? 3.979 0.839 -2.793 1.00 92.56 90 MET A CA 1
ATOM 658 C C . MET A 1 90 ? 2.494 1.213 -2.752 1.00 92.56 90 MET A C 1
ATOM 660 O O . MET A 1 90 ? 1.940 1.419 -1.669 1.00 92.56 90 MET A O 1
ATOM 664 N N . VAL A 1 91 ? 1.823 1.239 -3.907 1.00 92.25 91 VAL A N 1
ATOM 665 C CA . VAL A 1 91 ? 0.373 1.476 -3.984 1.00 92.25 91 VAL A CA 1
ATOM 666 C C . VAL A 1 91 ? -0.394 0.353 -3.289 1.00 92.25 91 VAL A C 1
ATOM 668 O O . VAL A 1 91 ? -1.295 0.632 -2.496 1.00 92.25 91 VAL A O 1
ATOM 671 N N . LEU A 1 92 ? -0.017 -0.907 -3.521 1.00 90.75 92 LEU A N 1
ATOM 672 C CA . LEU A 1 92 ? -0.663 -2.061 -2.898 1.00 90.75 92 LEU A CA 1
ATOM 673 C C . LEU A 1 92 ? -0.526 -2.034 -1.369 1.00 90.75 92 LEU A C 1
ATOM 675 O O . LEU A 1 92 ? -1.513 -2.259 -0.670 1.00 90.75 92 LEU A O 1
ATOM 679 N N . ILE A 1 93 ? 0.657 -1.706 -0.843 1.00 89.75 93 ILE A N 1
ATOM 680 C CA . ILE A 1 93 ? 0.890 -1.553 0.602 1.00 89.75 93 ILE A CA 1
ATOM 681 C C . ILE A 1 93 ? 0.094 -0.367 1.155 1.00 89.75 93 ILE A C 1
ATOM 683 O O . ILE A 1 93 ? -0.506 -0.481 2.225 1.00 89.75 93 ILE A O 1
ATOM 687 N N . GLY A 1 94 ? 0.038 0.753 0.431 1.00 88.25 94 GLY A N 1
ATOM 688 C CA . GLY A 1 94 ? -0.741 1.925 0.830 1.00 88.25 94 GLY A CA 1
ATOM 689 C C . GLY A 1 94 ? -2.237 1.622 0.940 1.00 88.25 94 GLY A C 1
ATOM 690 O O . GLY A 1 94 ? -2.852 1.883 1.976 1.00 88.25 94 GLY A O 1
ATOM 691 N N . VAL A 1 95 ? -2.820 1.016 -0.098 1.00 90.25 95 VAL A N 1
ATOM 692 C CA . VAL A 1 95 ? -4.241 0.633 -0.125 1.00 90.25 95 VAL A CA 1
ATOM 693 C C . VAL A 1 95 ? -4.523 -0.473 0.889 1.00 90.25 95 VAL A C 1
ATOM 695 O O . VAL A 1 95 ? -5.449 -0.348 1.692 1.00 90.25 95 VAL A O 1
ATOM 698 N N . GLY A 1 96 ? -3.695 -1.520 0.912 1.00 87.62 96 GLY A N 1
ATOM 699 C CA . GLY A 1 96 ? -3.796 -2.620 1.867 1.00 87.62 96 GLY A CA 1
ATOM 700 C C . GLY A 1 96 ? -3.724 -2.134 3.313 1.00 87.62 96 GLY A C 1
ATOM 701 O O . GLY A 1 96 ? -4.519 -2.566 4.143 1.00 87.62 96 GLY A O 1
ATOM 702 N N . GLY A 1 97 ? -2.860 -1.161 3.609 1.00 87.81 97 GLY A N 1
ATOM 703 C CA . GLY A 1 97 ? -2.755 -0.559 4.935 1.00 87.81 97 GLY A CA 1
ATOM 704 C C . GLY A 1 97 ? -3.987 0.223 5.363 1.00 87.81 97 GLY A C 1
ATOM 705 O O . GLY A 1 97 ? -4.389 0.143 6.524 1.00 87.81 97 GLY A O 1
ATOM 706 N N . VAL A 1 98 ? -4.634 0.931 4.436 1.00 87.25 98 VAL A N 1
ATOM 707 C CA . VAL A 1 98 ? -5.907 1.610 4.718 1.00 87.25 98 VAL A CA 1
ATOM 708 C C . VAL A 1 98 ? -7.024 0.594 4.961 1.00 87.25 98 VAL A C 1
ATOM 710 O O . VAL A 1 98 ? -7.783 0.753 5.917 1.00 87.25 98 VAL A O 1
ATOM 713 N N . VAL A 1 99 ? -7.104 -0.466 4.152 1.00 90.00 99 VAL A N 1
ATOM 714 C CA . VAL A 1 99 ? -8.108 -1.531 4.323 1.00 90.00 99 VAL A CA 1
ATOM 715 C C . VAL A 1 99 ? -7.905 -2.270 5.649 1.00 90.00 99 VAL A C 1
ATOM 717 O O . VAL A 1 99 ? -8.861 -2.424 6.407 1.00 90.00 99 VAL A O 1
ATOM 720 N N . LEU A 1 100 ? -6.672 -2.664 5.976 1.00 86.69 100 LEU A N 1
ATOM 721 C CA . LEU A 1 100 ? -6.338 -3.330 7.239 1.00 86.69 100 LEU A CA 1
ATOM 722 C C . LEU A 1 100 ? -6.625 -2.443 8.453 1.00 86.69 100 LEU A C 1
ATOM 724 O O . LEU A 1 100 ? -7.195 -2.918 9.431 1.00 86.69 100 LEU A O 1
ATOM 728 N N . SER A 1 101 ? -6.294 -1.152 8.386 1.00 86.56 101 SER A N 1
ATOM 729 C CA . SER A 1 101 ? -6.618 -0.191 9.447 1.00 86.56 101 SER A CA 1
ATOM 730 C C . SER A 1 101 ? -8.133 -0.057 9.643 1.00 86.56 101 SER A C 1
ATOM 732 O O . SER A 1 101 ? -8.614 -0.105 10.774 1.00 86.56 101 SER A O 1
ATOM 734 N N . ALA A 1 102 ? -8.913 0.006 8.558 1.00 90.19 102 ALA A N 1
ATOM 735 C CA . ALA A 1 102 ? -10.372 0.043 8.640 1.00 90.19 102 ALA A CA 1
ATOM 736 C C . ALA A 1 102 ? -10.964 -1.244 9.243 1.00 90.19 102 ALA A C 1
ATOM 738 O O . ALA A 1 102 ? -11.889 -1.167 10.055 1.00 90.19 102 ALA A O 1
ATOM 739 N N . LEU A 1 103 ? -10.426 -2.416 8.883 1.00 88.81 103 LEU A N 1
ATOM 740 C CA . LEU A 1 103 ? -10.827 -3.698 9.468 1.00 88.81 103 LEU A CA 1
ATOM 741 C C . LEU A 1 103 ? -10.481 -3.774 10.959 1.00 88.81 103 LEU A C 1
ATOM 743 O O . LEU A 1 103 ? -11.328 -4.190 11.744 1.00 88.81 103 LEU A O 1
ATOM 747 N N . ALA A 1 104 ? -9.298 -3.306 11.361 1.00 88.56 104 ALA A N 1
ATOM 748 C CA . ALA A 1 104 ? -8.888 -3.259 12.763 1.00 88.56 104 ALA A CA 1
ATOM 749 C C . ALA A 1 104 ? -9.777 -2.317 13.595 1.00 88.56 104 ALA A C 1
ATOM 751 O O . ALA A 1 104 ? -10.180 -2.666 14.701 1.00 88.56 104 ALA A O 1
ATOM 752 N N . ILE A 1 105 ? -10.164 -1.155 13.054 1.00 90.50 105 ILE A N 1
ATOM 753 C CA . ILE A 1 105 ? -11.124 -0.255 13.718 1.00 90.50 105 ILE A CA 1
ATOM 754 C C . ILE A 1 105 ? -12.502 -0.914 13.822 1.00 90.50 105 ILE A C 1
ATOM 756 O O . ILE A 1 105 ? -13.154 -0.815 14.860 1.00 90.50 105 ILE A O 1
ATOM 760 N N . TYR A 1 106 ? -12.963 -1.585 12.763 1.00 90.81 106 TYR A N 1
ATOM 761 C CA . TYR A 1 106 ? -14.247 -2.287 12.780 1.00 90.81 106 TYR A CA 1
ATOM 762 C C . TYR A 1 106 ? -14.279 -3.404 13.828 1.00 90.81 106 TYR A C 1
ATOM 764 O O . TYR A 1 106 ? -15.266 -3.536 14.550 1.00 90.81 106 TYR A O 1
ATOM 772 N N . ASP A 1 107 ? -13.200 -4.172 13.928 1.00 88.50 107 ASP A N 1
ATOM 773 C CA . ASP A 1 107 ? -13.039 -5.231 14.917 1.00 88.50 107 ASP A CA 1
ATOM 774 C C . ASP A 1 107 ? -12.981 -4.665 16.348 1.00 88.50 107 ASP A C 1
ATOM 776 O O . ASP A 1 107 ? -13.740 -5.083 17.223 1.00 88.50 107 ASP A O 1
ATOM 780 N N . CYS A 1 108 ? -12.210 -3.593 16.555 1.00 87.81 108 CYS A N 1
ATOM 781 C CA . CYS A 1 108 ? -12.159 -2.858 17.819 1.00 87.81 108 CYS A CA 1
ATOM 782 C C . CYS A 1 108 ? -13.522 -2.259 18.216 1.00 87.81 108 CYS A C 1
ATOM 784 O O . CYS A 1 108 ? -13.865 -2.212 19.393 1.00 87.81 108 CYS A O 1
ATOM 786 N N . ALA A 1 109 ? -14.337 -1.822 17.256 1.00 88.00 109 ALA A N 1
ATOM 787 C CA . ALA A 1 109 ? -15.674 -1.305 17.539 1.00 88.00 109 ALA A CA 1
ATOM 788 C C . ALA A 1 109 ? -16.665 -2.402 17.965 1.00 88.00 109 ALA A C 1
ATOM 790 O O . ALA A 1 109 ? -17.657 -2.092 18.626 1.00 88.00 109 ALA A O 1
ATOM 791 N N . ARG A 1 110 ? -16.424 -3.659 17.569 1.00 85.94 110 ARG A N 1
ATOM 792 C CA . ARG A 1 110 ? -17.278 -4.810 17.901 1.00 85.94 110 ARG A CA 1
ATOM 793 C C . ARG A 1 110 ? -16.867 -5.540 19.169 1.00 85.94 110 ARG A C 1
ATOM 795 O O . ARG A 1 110 ? -17.704 -6.235 19.732 1.00 85.94 110 ARG A O 1
ATOM 802 N N . ARG A 1 111 ? -15.607 -5.421 19.587 1.00 82.88 111 ARG A N 1
ATOM 803 C CA . ARG A 1 111 ? -15.146 -5.957 20.868 1.00 82.88 111 ARG A CA 1
ATOM 804 C C . ARG A 1 111 ? -15.711 -5.129 22.021 1.00 82.88 111 ARG A C 1
ATOM 806 O O . ARG A 1 111 ? -15.669 -3.896 22.006 1.00 82.88 111 ARG A O 1
ATOM 813 N N . ASP A 1 112 ? -16.182 -5.833 23.042 1.00 79.69 112 ASP A N 1
ATOM 814 C CA . ASP A 1 112 ? -16.532 -5.236 24.321 1.00 79.69 112 ASP A CA 1
ATOM 815 C C . ASP A 1 112 ? -15.265 -5.099 25.163 1.00 79.69 112 ASP A C 1
ATOM 817 O O . ASP A 1 112 ? -14.659 -6.078 25.595 1.00 79.69 112 ASP A O 1
ATOM 821 N N . PHE A 1 113 ? -14.838 -3.855 25.356 1.00 81.44 113 PHE A N 1
ATOM 822 C CA . PHE A 1 113 ? -13.770 -3.524 26.289 1.00 81.44 113 PHE A CA 1
ATOM 823 C C . PHE A 1 113 ? -14.379 -3.255 27.668 1.00 81.44 113 PHE A C 1
ATOM 825 O O . PHE A 1 113 ? -15.466 -2.677 27.738 1.00 81.44 113 PHE A O 1
ATOM 832 N N . PRO A 1 114 ? -13.679 -3.604 28.763 1.00 82.00 114 PRO A N 1
ATOM 833 C CA . PRO A 1 114 ? -14.167 -3.352 30.120 1.00 82.00 114 PRO A CA 1
ATOM 834 C C . PRO A 1 114 ? -14.369 -1.859 30.403 1.00 82.00 114 PRO A C 1
ATOM 836 O O . PRO A 1 114 ? -15.194 -1.493 31.233 1.00 82.00 114 PRO A O 1
ATOM 839 N N . ASP A 1 115 ? -13.639 -1.000 29.693 1.00 87.44 115 ASP A N 1
ATOM 840 C CA . ASP A 1 115 ? -13.730 0.445 29.814 1.00 87.44 115 ASP A CA 1
ATOM 841 C C . ASP A 1 115 ? -13.948 1.106 28.432 1.00 87.44 115 ASP A C 1
ATOM 843 O O . ASP A 1 115 ? -13.192 0.839 27.484 1.00 87.44 115 ASP A O 1
ATOM 847 N N . PRO A 1 116 ? -14.960 1.986 28.281 1.00 86.50 116 PRO A N 1
ATOM 848 C CA . PRO A 1 116 ? -15.233 2.672 27.019 1.00 86.50 116 PRO A CA 1
ATOM 849 C C . PRO A 1 116 ? -14.109 3.623 26.588 1.00 86.50 116 PRO A C 1
ATOM 851 O O . PRO A 1 116 ? -13.942 3.838 25.382 1.00 86.50 116 PRO A O 1
ATOM 854 N N . SER A 1 117 ? -13.333 4.178 27.529 1.00 90.81 117 SER A N 1
ATOM 855 C CA . SER A 1 117 ? -12.233 5.095 27.198 1.00 90.81 117 SER A CA 1
ATOM 856 C C . SER A 1 117 ? -11.084 4.359 26.499 1.00 90.81 117 SER A C 1
ATOM 858 O O . SER A 1 117 ? -10.567 4.826 25.480 1.00 90.81 117 SER A O 1
ATOM 860 N N . THR A 1 118 ? -10.789 3.138 26.950 1.00 88.50 118 THR A N 1
ATOM 861 C CA . THR A 1 118 ? -9.786 2.248 26.354 1.00 88.50 118 THR A CA 1
ATOM 862 C C . THR A 1 118 ? -10.140 1.897 24.907 1.00 88.50 118 T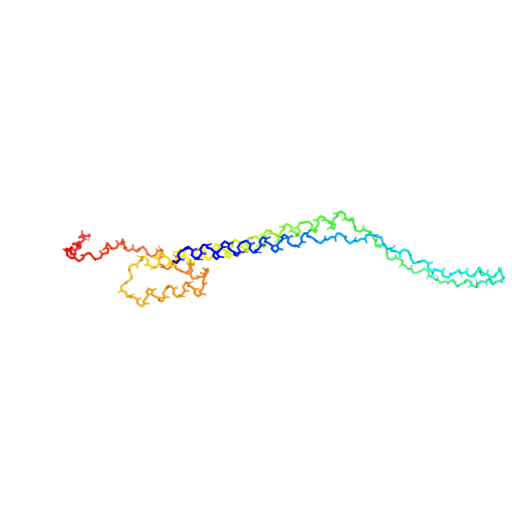HR A C 1
ATOM 864 O O . THR A 1 118 ? -9.281 1.951 24.025 1.00 88.50 118 THR A O 1
ATOM 867 N N . ARG A 1 119 ? -11.422 1.625 24.617 1.00 87.31 119 ARG A N 1
ATOM 868 C CA . ARG A 1 119 ? -11.894 1.378 23.242 1.00 87.31 119 ARG A CA 1
ATOM 869 C C . ARG A 1 119 ? -11.667 2.587 22.334 1.00 87.31 119 ARG A C 1
ATOM 871 O O . ARG A 1 119 ? -11.180 2.438 21.214 1.00 87.31 119 ARG A O 1
ATOM 878 N N . ALA A 1 120 ? -12.026 3.781 22.806 1.00 90.75 120 ALA A N 1
ATOM 879 C CA . ALA A 1 120 ? -11.844 5.011 22.041 1.00 90.75 120 ALA A CA 1
ATOM 880 C C . ALA A 1 120 ? -10.357 5.286 21.769 1.00 90.75 120 ALA A C 1
ATOM 882 O O . ALA A 1 120 ? -10.001 5.616 20.637 1.00 90.75 120 ALA A O 1
ATOM 883 N N . MET A 1 121 ? -9.493 5.074 22.767 1.00 93.06 121 MET A N 1
ATOM 884 C CA . MET A 1 121 ? -8.042 5.209 22.631 1.00 93.06 121 MET A CA 1
ATOM 885 C C . MET A 1 121 ? -7.477 4.264 21.562 1.00 93.06 121 MET A C 1
ATOM 887 O O . MET A 1 121 ? -6.711 4.715 20.712 1.00 93.06 121 MET A O 1
ATOM 891 N N . TRP A 1 122 ? -7.879 2.988 21.545 1.00 91.00 122 TRP A N 1
ATOM 892 C CA . TRP A 1 122 ? -7.425 2.035 20.523 1.00 91.00 122 TRP A CA 1
ATOM 893 C C . TRP A 1 122 ? -7.885 2.417 19.117 1.00 91.00 122 TRP A C 1
ATOM 895 O O . TRP A 1 122 ? -7.074 2.419 18.189 1.00 91.00 122 TRP A O 1
ATOM 905 N N . CYS A 1 123 ? -9.148 2.815 18.955 1.00 90.56 123 CYS A N 1
ATOM 906 C CA . CYS A 1 123 ? -9.642 3.319 17.674 1.00 90.56 123 CYS A CA 1
ATOM 907 C C . CYS A 1 123 ? -8.848 4.547 17.198 1.00 90.56 123 CYS A C 1
ATOM 909 O O . CYS A 1 123 ? -8.484 4.621 16.023 1.00 90.56 123 CYS A O 1
ATOM 911 N N . LEU A 1 124 ? -8.547 5.489 18.100 1.00 91.12 124 LEU A N 1
ATOM 912 C CA . LEU A 1 124 ? -7.785 6.698 17.776 1.00 91.12 124 LEU A CA 1
ATOM 913 C C . LEU A 1 124 ? -6.334 6.369 17.397 1.00 91.12 124 LEU A C 1
ATOM 915 O O . LEU A 1 124 ? -5.813 6.905 16.419 1.00 91.12 124 LEU A O 1
ATOM 919 N N . LEU A 1 125 ? -5.704 5.451 18.136 1.00 92.12 125 LEU A N 1
ATOM 920 C CA . LEU A 1 125 ? -4.340 4.989 17.888 1.00 92.12 125 LEU A CA 1
ATOM 921 C C . LEU A 1 125 ? -4.223 4.356 16.497 1.00 92.12 125 LEU A C 1
ATOM 923 O O . LEU A 1 125 ? -3.335 4.731 15.729 1.00 92.12 125 LEU A O 1
ATOM 927 N N . ILE A 1 126 ? -5.145 3.454 16.141 1.00 91.06 126 ILE A N 1
ATOM 928 C CA . ILE A 1 126 ? -5.180 2.800 14.823 1.00 91.06 126 ILE A CA 1
ATOM 929 C C . ILE A 1 126 ? -5.447 3.823 13.711 1.00 91.06 126 ILE A C 1
ATOM 931 O O . ILE A 1 126 ? -4.818 3.753 12.653 1.00 91.06 126 ILE A O 1
ATOM 935 N N . ALA A 1 127 ? -6.331 4.796 13.950 1.00 88.06 127 ALA A N 1
ATOM 936 C CA . ALA A 1 127 ? -6.642 5.841 12.979 1.00 88.06 127 ALA A CA 1
ATOM 937 C C . ALA A 1 127 ? -5.446 6.773 12.702 1.00 88.06 127 ALA A C 1
ATOM 939 O O . ALA A 1 127 ? -5.190 7.088 11.539 1.00 88.06 127 ALA A O 1
ATOM 940 N N . LEU A 1 128 ? -4.688 7.178 13.733 1.00 87.44 128 LEU A N 1
ATOM 941 C CA . LEU A 1 128 ? -3.512 8.046 13.565 1.00 87.44 128 LEU A CA 1
ATOM 942 C C . LEU A 1 128 ? -2.344 7.329 12.881 1.00 87.44 128 LEU A C 1
ATOM 944 O O . LEU A 1 128 ? -1.675 7.897 12.022 1.00 87.44 128 LEU A O 1
ATOM 948 N N . THR A 1 129 ? -2.082 6.084 13.273 1.00 88.75 129 THR A N 1
ATOM 949 C CA . THR A 1 129 ? -0.874 5.353 12.851 1.00 88.75 129 THR A CA 1
ATOM 950 C C . THR A 1 129 ? -1.086 4.485 11.603 1.00 88.75 129 THR A C 1
ATOM 952 O O . THR A 1 129 ? -0.127 3.932 11.060 1.00 88.75 129 THR A O 1
ATOM 955 N N . ARG A 1 130 ? -2.330 4.394 11.106 1.00 87.31 130 ARG A N 1
ATOM 956 C CA . ARG A 1 130 ? -2.745 3.693 9.877 1.00 87.31 130 ARG A CA 1
ATOM 957 C C . ARG A 1 130 ? -2.231 2.248 9.831 1.00 87.31 130 ARG A C 1
ATOM 959 O O . ARG A 1 130 ? -2.717 1.402 10.578 1.00 87.31 130 ARG A O 1
ATOM 966 N N . LEU A 1 131 ? -1.254 1.964 8.963 1.00 80.38 131 LEU A N 1
ATOM 967 C CA . LEU A 1 131 ? -0.678 0.628 8.792 1.00 80.38 131 LEU A CA 1
ATOM 968 C C . LEU A 1 131 ? 0.028 0.159 10.072 1.00 80.38 131 LEU A C 1
ATOM 970 O O . LEU A 1 131 ? -0.154 -0.982 10.489 1.00 80.38 131 LEU A O 1
ATOM 974 N N . LEU A 1 132 ? 0.792 1.042 10.724 1.00 84.19 132 LEU A N 1
ATOM 975 C CA . LEU A 1 132 ? 1.565 0.680 11.912 1.00 84.19 132 LEU A CA 1
ATOM 976 C C . LEU A 1 132 ? 0.640 0.335 13.090 1.00 84.19 132 LEU A C 1
ATOM 978 O O . LEU A 1 132 ? 0.876 -0.637 13.802 1.00 84.19 132 LEU A O 1
ATOM 982 N N . GLY A 1 133 ? -0.468 1.065 13.233 1.00 83.56 133 GLY A N 1
ATOM 983 C CA . GLY A 1 133 ? -1.491 0.793 14.244 1.00 83.56 133 GLY A CA 1
ATOM 984 C C . GLY A 1 133 ? -2.215 -0.520 14.032 1.00 83.56 133 GLY A C 1
ATOM 985 O O . GLY A 1 133 ? -2.436 -1.250 14.994 1.00 83.56 133 GLY A O 1
ATOM 986 N N . ALA A 1 134 ? -2.538 -0.849 12.779 1.00 83.12 134 ALA A N 1
ATOM 987 C CA . ALA A 1 134 ? -3.153 -2.128 12.437 1.00 83.12 134 ALA A CA 1
ATOM 988 C C . ALA A 1 134 ? -2.231 -3.312 12.784 1.00 83.12 134 ALA A C 1
ATOM 990 O O . ALA A 1 134 ? -2.687 -4.305 13.350 1.00 83.12 134 ALA A O 1
ATOM 991 N N . ILE A 1 135 ? -0.928 -3.185 12.503 1.00 86.69 135 ILE A N 1
ATOM 992 C CA . ILE A 1 135 ? 0.070 -4.211 12.835 1.00 86.69 135 ILE A CA 1
ATOM 993 C C . ILE A 1 135 ? 0.182 -4.386 14.356 1.00 86.69 135 ILE A C 1
ATOM 995 O O . ILE A 1 135 ? 0.105 -5.511 14.852 1.00 86.69 135 ILE A O 1
ATOM 999 N N . ILE A 1 136 ? 0.320 -3.289 15.108 1.00 88.50 136 ILE A N 1
ATOM 1000 C CA . ILE A 1 136 ? 0.410 -3.338 16.577 1.00 88.50 136 ILE A CA 1
ATOM 1001 C C . ILE A 1 136 ? -0.864 -3.948 17.173 1.00 88.50 136 ILE A C 1
ATOM 1003 O O . ILE A 1 136 ? -0.773 -4.819 18.037 1.00 88.50 136 ILE A O 1
ATOM 1007 N N . TYR A 1 137 ? -2.041 -3.552 16.682 1.00 84.44 137 TYR A N 1
ATOM 1008 C CA . TYR A 1 137 ? -3.324 -4.107 17.112 1.00 84.44 137 TYR A CA 1
ATOM 1009 C C . TYR A 1 137 ? -3.381 -5.627 16.919 1.00 84.44 137 TYR A C 1
ATOM 1011 O O . TYR A 1 137 ? -3.739 -6.361 17.841 1.00 84.44 137 TYR A O 1
ATOM 1019 N N . TYR A 1 138 ? -2.959 -6.109 15.747 1.00 82.81 138 TYR A N 1
ATOM 1020 C CA . TYR A 1 138 ? -2.935 -7.536 15.440 1.00 82.81 138 TYR A CA 1
ATOM 1021 C C . TYR A 1 138 ? -2.015 -8.318 16.392 1.00 82.81 138 TYR A C 1
ATOM 1023 O O . TYR A 1 138 ? -2.391 -9.366 16.912 1.00 82.81 138 TYR A O 1
ATOM 1031 N N . PHE A 1 139 ? -0.818 -7.812 16.693 1.00 85.31 139 PHE A N 1
ATOM 1032 C CA . PHE A 1 139 ? 0.088 -8.526 17.597 1.00 85.31 139 PHE A CA 1
ATOM 1033 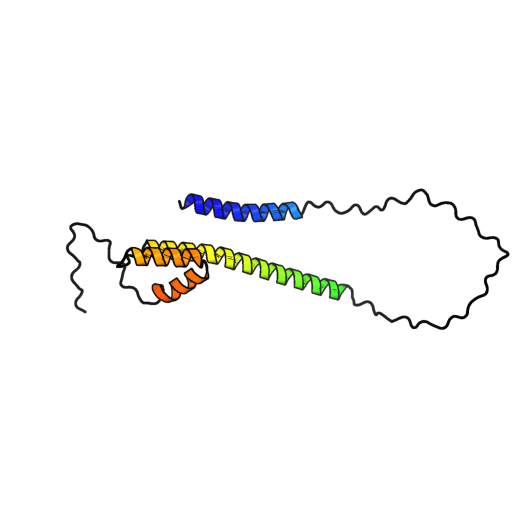C C . PHE A 1 139 ? -0.321 -8.447 19.071 1.00 85.31 139 PHE A C 1
ATOM 1035 O O . PHE A 1 139 ? -0.128 -9.423 19.796 1.00 85.31 139 PHE A O 1
ATOM 1042 N N . VAL A 1 140 ? -0.860 -7.313 19.525 1.00 84.81 140 VAL A N 1
ATOM 1043 C CA . VAL A 1 140 ? -1.155 -7.082 20.948 1.00 84.81 140 VAL A CA 1
ATOM 1044 C C . VAL A 1 140 ? -2.507 -7.656 21.354 1.00 84.81 140 VAL A C 1
ATOM 1046 O O . VAL A 1 140 ? -2.585 -8.312 22.391 1.00 84.81 140 VAL A O 1
ATOM 1049 N N . ILE A 1 141 ? -3.552 -7.403 20.562 1.00 76.62 141 ILE A N 1
ATOM 1050 C CA . ILE A 1 141 ? -4.934 -7.759 20.909 1.00 76.62 141 ILE A CA 1
ATOM 1051 C C . ILE A 1 141 ? -5.303 -9.103 20.291 1.00 76.62 141 ILE A C 1
ATOM 1053 O O . ILE A 1 141 ? -5.684 -10.017 21.007 1.00 76.62 141 ILE A O 1
ATOM 1057 N N . TYR A 1 142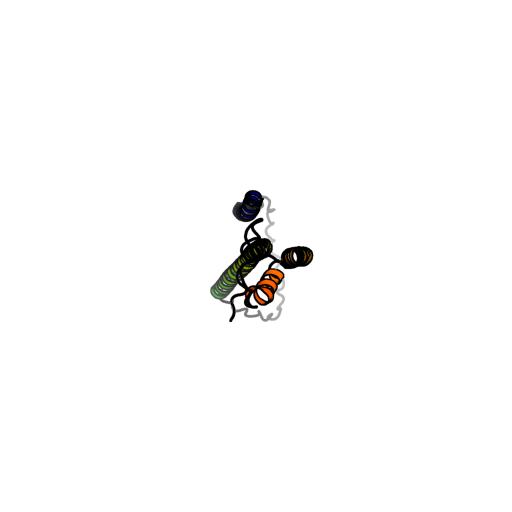 ? -5.108 -9.286 18.983 1.00 70.31 142 TYR A N 1
ATOM 1058 C CA . TYR A 1 142 ? -5.563 -10.518 18.327 1.00 70.31 142 TYR A CA 1
ATOM 1059 C C . TYR A 1 142 ? -4.810 -11.776 18.802 1.00 70.31 142 TYR A C 1
ATOM 1061 O O . TYR A 1 142 ? -5.375 -12.867 18.822 1.00 70.31 142 TYR A O 1
ATOM 1069 N N . ARG A 1 143 ? -3.535 -11.648 19.203 1.00 68.00 143 ARG A N 1
ATOM 1070 C CA . ARG A 1 143 ? -2.700 -12.797 19.599 1.00 68.00 143 ARG A CA 1
ATOM 1071 C C . ARG A 1 143 ? -2.832 -13.197 21.070 1.00 68.00 143 ARG A C 1
ATOM 1073 O O . ARG A 1 143 ? -2.546 -14.346 21.408 1.00 68.00 143 ARG A O 1
ATOM 1080 N N . LYS A 1 144 ? -3.228 -12.279 21.954 1.00 59.78 144 LYS A N 1
ATOM 1081 C CA . LYS A 1 144 ? -3.504 -12.613 23.355 1.00 59.78 144 LYS A CA 1
ATOM 1082 C C . LYS A 1 144 ? -4.905 -13.199 23.391 1.00 59.78 144 LYS A C 1
ATOM 1084 O O . LYS A 1 144 ? -5.848 -12.436 23.348 1.00 59.78 144 LYS A O 1
ATOM 1089 N N . GLY A 1 145 ? -4.998 -14.532 23.377 1.00 59.31 145 GLY A N 1
ATOM 1090 C CA . GLY A 1 145 ? -6.238 -15.310 23.286 1.00 59.31 145 GLY A CA 1
ATOM 1091 C C . GLY A 1 145 ? -7.392 -14.707 24.079 1.00 59.31 145 GLY A C 1
ATOM 1092 O O . GLY A 1 145 ? -7.547 -14.990 25.266 1.00 59.31 145 GLY A O 1
ATOM 1093 N N . ASP A 1 146 ? -8.164 -13.856 23.409 1.00 58.88 146 ASP A N 1
ATOM 1094 C CA . ASP A 1 146 ? -9.238 -13.130 24.054 1.00 58.88 146 ASP A CA 1
ATOM 1095 C C . ASP A 1 146 ? -10.317 -14.131 24.476 1.00 58.88 146 ASP A C 1
ATOM 1097 O O . ASP A 1 146 ? -10.637 -15.050 23.708 1.00 58.88 146 ASP A O 1
ATOM 1101 N N . PRO A 1 147 ? -10.887 -13.977 25.684 1.00 56.81 147 PRO A N 1
ATOM 1102 C CA . PRO A 1 147 ? -12.028 -14.775 26.089 1.00 56.81 147 PRO A CA 1
ATOM 1103 C C . PRO A 1 147 ? -13.165 -14.601 25.067 1.00 56.81 147 PRO A C 1
ATOM 1105 O O . PRO A 1 147 ? -13.293 -13.530 24.462 1.00 56.81 147 PRO A O 1
ATOM 1108 N N . PRO A 1 148 ? -13.976 -15.653 24.841 1.00 55.03 148 PRO A N 1
ATOM 1109 C CA . PRO A 1 148 ? -15.030 -15.643 23.835 1.00 55.03 148 PRO A CA 1
ATOM 1110 C C . PRO A 1 148 ? -15.916 -14.415 24.021 1.00 55.03 148 PRO A C 1
ATOM 1112 O O . PRO A 1 148 ? -16.241 -14.074 25.159 1.00 55.03 148 PRO A O 1
ATOM 1115 N N . ILE A 1 149 ? -16.272 -13.771 22.899 1.00 60.47 149 ILE A N 1
ATOM 1116 C CA . ILE A 1 149 ? -17.207 -12.640 22.820 1.00 60.47 149 ILE A CA 1
ATOM 1117 C C . ILE A 1 149 ? -18.331 -12.909 23.815 1.00 60.47 149 ILE A C 1
ATOM 1119 O O . ILE A 1 149 ? -19.154 -13.797 23.576 1.00 60.47 149 ILE A O 1
ATOM 1123 N N . GLN A 1 150 ? -18.325 -12.212 24.955 1.00 62.66 150 GLN A N 1
ATOM 1124 C CA . GLN A 1 150 ? -19.411 -12.391 25.901 1.00 62.66 150 GLN A CA 1
ATOM 1125 C C . GLN A 1 150 ? -20.666 -11.907 25.178 1.00 62.66 150 GLN A C 1
ATOM 1127 O O . GLN A 1 150 ? -20.640 -10.820 24.592 1.00 62.66 150 GLN A O 1
ATOM 1132 N N . PRO A 1 151 ? -21.729 -12.724 25.108 1.00 59.88 151 PRO A N 1
ATOM 1133 C CA . PRO A 1 151 ? -22.956 -12.293 24.466 1.00 59.88 151 PRO A CA 1
ATOM 1134 C C . PRO A 1 151 ? -23.388 -10.998 25.148 1.00 59.88 151 PRO A C 1
ATOM 1136 O O . PRO A 1 151 ? -23.412 -10.936 26.378 1.00 59.88 151 PRO A O 1
ATOM 1139 N N . ALA A 1 152 ? -23.649 -9.966 24.339 1.00 63.06 152 ALA A N 1
ATOM 1140 C CA . ALA A 1 152 ? -24.059 -8.650 24.811 1.00 63.06 152 ALA A CA 1
ATOM 1141 C C . ALA A 1 152 ? -25.061 -8.813 25.956 1.00 63.06 152 ALA A C 1
ATOM 1143 O O . ALA A 1 152 ? -26.022 -9.566 25.800 1.00 63.06 152 ALA A O 1
ATOM 1144 N N . TYR A 1 153 ? -24.815 -8.162 27.098 1.00 66.00 153 TYR A N 1
ATOM 1145 C CA . TYR A 1 153 ? -25.692 -8.241 28.265 1.00 66.00 153 TYR A CA 1
ATOM 1146 C C . TYR A 1 153 ? -27.138 -7.980 27.826 1.00 66.00 153 TYR A C 1
ATOM 1148 O O . TYR A 1 153 ? -27.494 -6.853 27.479 1.00 66.00 153 TYR A O 1
ATOM 1156 N N . VAL A 1 154 ? -27.955 -9.035 27.787 1.00 73.38 154 VAL A N 1
ATOM 1157 C CA . VAL A 1 154 ? -29.377 -8.923 27.475 1.00 73.38 154 VAL A CA 1
ATOM 1158 C C . VAL A 1 154 ? -30.078 -8.594 28.793 1.00 73.38 154 VAL A C 1
ATOM 1160 O O . VAL A 1 154 ? -30.008 -9.392 29.735 1.00 73.38 154 VAL A O 1
ATOM 1163 N N . PRO A 1 155 ? -30.737 -7.425 28.914 1.00 77.81 155 PRO A N 1
ATOM 1164 C CA . PRO A 1 155 ? -31.469 -7.087 30.125 1.00 77.81 155 PRO A CA 1
ATOM 1165 C C . PRO A 1 155 ? -32.520 -8.167 30.411 1.00 77.81 155 PRO A C 1
ATOM 1167 O O . PRO A 1 155 ? -33.399 -8.413 29.588 1.00 77.81 155 PRO A O 1
ATOM 1170 N N . GLY A 1 156 ? -32.413 -8.831 31.564 1.00 79.38 156 GLY A N 1
ATOM 1171 C CA . GLY A 1 156 ? -33.346 -9.880 31.990 1.00 79.38 156 GLY A CA 1
ATOM 1172 C C . GLY A 1 156 ? -32.859 -11.322 31.815 1.00 79.38 156 GLY A C 1
ATOM 1173 O O . GLY A 1 156 ? -33.508 -12.223 32.344 1.00 79.38 156 GLY A O 1
ATOM 1174 N N . THR A 1 157 ? -31.717 -11.576 31.165 1.00 79.00 157 THR A N 1
ATOM 1175 C CA . THR A 1 157 ? -31.073 -12.900 31.255 1.00 79.00 157 THR A CA 1
ATOM 1176 C C . THR A 1 157 ? -30.168 -12.974 32.485 1.00 79.00 157 THR A C 1
ATOM 1178 O O . THR A 1 157 ? -29.337 -12.080 32.669 1.00 79.00 157 THR A O 1
ATOM 1181 N N . PRO A 1 158 ? -30.293 -14.014 33.332 1.00 77.19 158 PRO A N 1
ATOM 1182 C CA . PRO A 1 158 ? -29.370 -14.220 34.442 1.00 77.19 158 PRO A CA 1
ATOM 1183 C C . PRO A 1 158 ? -27.938 -14.402 33.908 1.00 77.19 158 PRO A C 1
ATOM 1185 O O . PRO A 1 158 ? -27.763 -14.984 32.833 1.00 77.19 158 PRO A O 1
ATOM 1188 N N . PRO A 1 159 ? -26.917 -13.891 34.621 1.00 75.19 159 PRO A N 1
ATOM 1189 C CA . PRO A 1 159 ? -25.530 -13.994 34.183 1.00 75.19 159 PRO A CA 1
ATOM 1190 C C . PRO A 1 159 ? -25.153 -15.470 33.982 1.00 75.19 159 PRO A C 1
ATOM 1192 O O . PRO A 1 159 ? -25.543 -16.304 34.807 1.00 75.19 159 PRO A O 1
ATOM 1195 N N . PRO A 1 160 ? -24.421 -15.816 32.904 1.00 72.12 160 PRO A N 1
ATOM 1196 C CA . PRO A 1 160 ? -23.992 -17.189 32.681 1.00 72.12 160 PRO A CA 1
ATOM 1197 C C . PRO A 1 160 ? -23.162 -17.645 33.881 1.00 72.12 160 PRO A C 1
ATOM 1199 O O . PRO A 1 160 ? -22.226 -16.958 34.295 1.00 72.12 160 PRO A O 1
ATOM 1202 N N . SER A 1 161 ? -23.540 -18.778 34.475 1.00 81.88 161 SER A N 1
ATOM 1203 C CA . SER A 1 161 ? -22.814 -19.343 35.610 1.00 81.88 161 SER A CA 1
ATOM 1204 C C . SER A 1 161 ? -21.349 -19.562 35.216 1.00 81.88 161 SER A C 1
ATOM 1206 O O . SER A 1 161 ? -21.105 -20.045 34.106 1.00 81.88 161 SER A O 1
ATOM 1208 N N . PRO A 1 162 ? -20.374 -19.214 36.078 1.00 70.94 162 PRO A N 1
ATOM 1209 C CA . PRO A 1 162 ? -18.975 -19.489 35.788 1.00 70.94 162 PRO A CA 1
ATOM 1210 C C . PRO A 1 162 ? -18.828 -20.992 35.548 1.00 70.94 162 PRO A C 1
ATOM 1212 O O . PRO A 1 162 ? -19.143 -21.797 36.423 1.00 70.94 162 PRO A O 1
ATOM 1215 N N . LEU A 1 163 ? -18.414 -21.360 34.333 1.00 70.31 163 LEU A N 1
ATOM 1216 C CA . LEU A 1 163 ? -18.058 -22.732 33.989 1.00 70.31 163 LEU A CA 1
ATOM 1217 C C . LEU A 1 163 ? -16.947 -23.153 34.952 1.00 70.31 163 LEU A C 1
ATOM 1219 O O . LEU A 1 163 ? -15.838 -22.629 34.879 1.00 70.31 163 LEU A O 1
ATOM 1223 N N . SER A 1 164 ? -17.273 -24.040 35.890 1.00 65.38 164 SER A N 1
ATOM 1224 C CA . SER A 1 164 ? -16.309 -24.649 36.800 1.00 65.38 164 SER A CA 1
ATOM 1225 C C . SER A 1 164 ? -15.347 -25.503 35.973 1.00 65.38 164 SER A C 1
ATOM 1227 O O . SER A 1 164 ? -15.703 -26.614 35.574 1.00 65.38 164 SER A O 1
ATOM 1229 N N . GLY A 1 165 ? -14.184 -24.936 35.657 1.00 63.06 165 GLY A N 1
ATOM 1230 C CA . GLY A 1 165 ? -13.037 -25.617 35.062 1.00 63.06 165 GLY A CA 1
ATOM 1231 C C . GLY A 1 165 ? -11.950 -25.830 36.097 1.00 63.06 165 GLY A C 1
ATOM 1232 O O . GLY A 1 165 ? -11.766 -24.913 36.930 1.00 63.06 165 GLY A O 1
#

Sequence (165 aa):
MRQRVCLFAALLVWAGVAVSAAAWTQEPPDPTPKAPKDRPLIDEPDPDEAPAVPSGSTSGSPSSSPMPTAAIAGMMSVFFVVYFIFIGLMVLIGVGGVVLSALAIYDCARRDFPDPSTRAMWCLLIALTRLLGAIIYYFVIYRKGDPPIQPAYVPGTPPPSPLSG

Foldseek 3Di:
DVVVVVVVVVVVVVVVVVVVVVVPPPDDPDPDPPPPPDDPDDPDDDPPDDDDDDPDDDDPDPPPPPDPVVVVVVVVVVVVVVVVVVVVVVVCLVVVLQVLLVVLLVVLVQADDPDPVVSVVLNVQSVVVRNVSSVCSCVPPVPPPDDPRLPPPDPPDDHPDPDPD